Protein AF-A0A167J9E0-F1 (afdb_monomer_lite)

InterPro domains:
  IPR036678 MutS, connector domain superfamily [G3DSA:3.30.420.110] (1-124)

Organism: Sceloporus poinsettii (NCBI:txid59770)

Structure (mmCIF, N/CA/C/O backbone):
data_AF-A0A167J9E0-F1
#
_entry.id   AF-A0A167J9E0-F1
#
loop_
_atom_site.group_PDB
_atom_site.id
_atom_site.type_symbol
_atom_site.label_atom_id
_atom_site.label_alt_id
_atom_site.label_comp_id
_atom_site.label_asym_id
_atom_site.label_entity_id
_atom_site.label_seq_id
_atom_site.pdbx_PDB_ins_code
_atom_site.Cartn_x
_atom_site.Cartn_y
_atom_site.Cartn_z
_atom_site.occupancy
_atom_site.B_iso_or_equiv
_atom_site.auth_seq_id
_atom_site.auth_comp_id
_atom_site.auth_asym_id
_atom_site.auth_atom_id
_atom_site.pdbx_PDB_model_num
ATOM 1 N N . ASP A 1 1 ? 17.807 -2.787 1.761 1.00 89.50 1 ASP A N 1
ATOM 2 C CA . ASP A 1 1 ? 19.170 -2.916 1.190 1.00 89.50 1 ASP A CA 1
ATOM 3 C C . ASP A 1 1 ? 19.190 -2.257 -0.185 1.00 89.50 1 ASP A C 1
ATOM 5 O O . ASP A 1 1 ? 18.130 -2.053 -0.761 1.00 89.50 1 ASP A O 1
ATOM 9 N N . ARG A 1 2 ? 20.372 -1.929 -0.717 1.00 89.69 2 ARG A N 1
ATOM 10 C CA . ARG A 1 2 ? 20.522 -1.251 -2.021 1.00 89.69 2 ARG A CA 1
ATOM 11 C C . ARG A 1 2 ? 19.997 -2.041 -3.231 1.00 89.69 2 ARG A C 1
ATOM 13 O O . ARG A 1 2 ? 19.902 -1.484 -4.315 1.00 89.69 2 ARG A O 1
ATOM 20 N N . HIS A 1 3 ? 19.692 -3.330 -3.068 1.00 91.12 3 HIS A N 1
ATOM 21 C CA . HIS A 1 3 ? 19.172 -4.194 -4.131 1.00 91.12 3 HIS A CA 1
ATOM 22 C C . HIS A 1 3 ? 17.679 -4.515 -3.963 1.00 91.12 3 HIS A C 1
ATOM 24 O O . HIS A 1 3 ? 17.124 -5.276 -4.764 1.00 91.12 3 HIS A O 1
ATOM 30 N N . SER A 1 4 ? 17.035 -3.928 -2.948 1.00 93.50 4 SER A N 1
ATOM 31 C CA . SER A 1 4 ? 15.639 -4.161 -2.578 1.00 93.50 4 SER A CA 1
ATOM 32 C C . SER A 1 4 ? 15.325 -5.648 -2.374 1.00 93.50 4 SER A C 1
ATOM 34 O O . SER A 1 4 ? 14.272 -6.121 -2.798 1.00 93.50 4 SER A O 1
ATOM 36 N N . SER A 1 5 ? 16.232 -6.405 -1.745 1.00 96.12 5 SER A N 1
ATOM 37 C CA . SER A 1 5 ? 16.099 -7.857 -1.573 1.00 96.12 5 SER A CA 1
ATOM 38 C C . SER A 1 5 ? 14.796 -8.237 -0.871 1.00 96.12 5 SER A C 1
ATOM 40 O O . SER A 1 5 ? 14.071 -9.088 -1.372 1.00 96.12 5 SER A O 1
ATOM 42 N N . ARG A 1 6 ? 14.420 -7.527 0.201 1.00 97.06 6 ARG A N 1
ATOM 43 C CA . ARG A 1 6 ? 13.148 -7.757 0.914 1.00 97.06 6 ARG A CA 1
ATOM 44 C C . ARG A 1 6 ? 11.920 -7.543 0.026 1.00 97.06 6 ARG A C 1
ATOM 46 O O . ARG A 1 6 ? 10.986 -8.334 0.075 1.00 97.06 6 ARG A O 1
ATOM 53 N N . PHE A 1 7 ? 11.934 -6.503 -0.807 1.00 95.38 7 PHE A N 1
ATOM 54 C CA . PHE A 1 7 ? 10.845 -6.237 -1.748 1.00 95.38 7 PHE A CA 1
ATOM 55 C C . PHE A 1 7 ? 10.764 -7.325 -2.824 1.00 95.38 7 PHE A C 1
ATOM 57 O O . PHE A 1 7 ? 9.685 -7.821 -3.121 1.00 95.38 7 PHE A O 1
ATOM 64 N N . ARG A 1 8 ? 11.909 -7.773 -3.352 1.00 95.25 8 ARG A N 1
ATOM 65 C CA . ARG A 1 8 ? 11.963 -8.896 -4.301 1.00 95.25 8 ARG A CA 1
ATOM 66 C C . ARG A 1 8 ? 11.419 -10.184 -3.688 1.00 95.25 8 ARG A C 1
ATOM 68 O O . ARG A 1 8 ? 10.649 -10.874 -4.345 1.00 95.25 8 ARG A O 1
ATOM 75 N N . THR A 1 9 ? 11.777 -10.485 -2.438 1.00 96.31 9 THR A N 1
ATOM 76 C CA . THR A 1 9 ? 11.229 -11.632 -1.702 1.00 96.31 9 THR A CA 1
ATOM 77 C C . THR A 1 9 ? 9.714 -11.520 -1.558 1.00 96.31 9 THR A C 1
ATOM 79 O O . THR A 1 9 ? 9.018 -12.491 -1.832 1.00 96.31 9 THR A O 1
ATOM 82 N N . LEU A 1 10 ? 9.186 -10.341 -1.212 1.00 95.94 10 LEU A N 1
ATOM 83 C CA . LEU A 1 10 ? 7.739 -10.123 -1.119 1.00 95.94 10 LEU A CA 1
ATOM 84 C C . LEU A 1 10 ? 7.026 -10.443 -2.442 1.00 95.94 10 LEU A C 1
ATOM 86 O O . LEU A 1 10 ? 6.057 -11.197 -2.430 1.00 95.94 10 LEU A O 1
ATOM 90 N N . LEU A 1 11 ? 7.532 -9.925 -3.569 1.00 93.19 11 LEU A N 1
ATOM 91 C CA . LEU A 1 11 ? 6.956 -10.162 -4.901 1.00 93.19 11 LEU A CA 1
ATOM 92 C C . LEU A 1 11 ? 7.072 -11.627 -5.354 1.00 93.19 11 LEU A C 1
ATOM 94 O O . LEU A 1 11 ? 6.212 -12.118 -6.081 1.00 93.19 11 LEU A O 1
ATOM 98 N N . ALA A 1 12 ? 8.130 -12.327 -4.943 1.00 92.75 12 ALA A N 1
ATOM 99 C CA . ALA A 1 12 ? 8.310 -13.742 -5.257 1.00 92.75 12 ALA A CA 1
ATOM 100 C C . ALA A 1 12 ? 7.352 -14.639 -4.456 1.00 92.75 12 ALA A C 1
ATOM 102 O O . ALA A 1 12 ? 6.831 -15.605 -5.001 1.00 92.75 12 ALA A O 1
ATOM 103 N N . HIS A 1 13 ? 7.106 -14.318 -3.181 1.00 96.19 13 HIS A N 1
ATOM 104 C CA . HIS A 1 13 ? 6.177 -15.074 -2.334 1.00 96.19 13 HIS A CA 1
ATOM 105 C C . HIS A 1 13 ? 4.708 -14.753 -2.630 1.00 96.19 13 HIS A C 1
ATOM 107 O O . HIS A 1 13 ? 3.860 -15.633 -2.535 1.00 96.19 13 HIS A O 1
ATOM 113 N N . ASN A 1 14 ? 4.411 -13.501 -2.977 1.00 94.12 14 ASN A N 1
ATOM 114 C CA . ASN A 1 14 ? 3.067 -13.021 -3.280 1.00 94.12 14 ASN A CA 1
ATOM 115 C C . ASN A 1 14 ? 3.115 -12.286 -4.619 1.00 94.12 14 ASN A C 1
ATOM 117 O O . ASN A 1 14 ? 3.256 -11.065 -4.652 1.00 94.12 14 ASN A O 1
ATOM 121 N N . THR A 1 15 ? 3.063 -13.033 -5.724 1.00 93.25 15 THR A N 1
ATOM 122 C CA . THR A 1 15 ? 3.180 -12.469 -7.076 1.00 93.25 15 THR A CA 1
ATOM 123 C C . THR A 1 15 ? 1.932 -11.659 -7.432 1.00 93.25 15 THR A C 1
ATOM 125 O O . THR A 1 15 ? 0.869 -12.248 -7.636 1.00 93.25 15 THR A O 1
ATOM 128 N N . PRO A 1 16 ? 2.017 -10.317 -7.513 1.00 94.50 16 PRO A N 1
ATOM 129 C CA . PRO A 1 16 ? 0.839 -9.494 -7.722 1.00 94.50 16 PRO A CA 1
ATOM 130 C C . PRO A 1 16 ? 0.489 -9.412 -9.210 1.00 94.50 16 PRO A C 1
ATOM 132 O O . PRO A 1 16 ? 1.352 -9.178 -10.057 1.00 94.50 16 PRO A O 1
ATOM 135 N N . VAL A 1 17 ? -0.798 -9.516 -9.532 1.00 95.75 17 VAL A N 1
ATOM 136 C CA . VAL A 1 17 ? -1.316 -9.257 -10.891 1.00 95.75 17 VAL A CA 1
ATOM 137 C C . VAL A 1 17 ? -1.558 -7.766 -11.156 1.00 95.75 17 VAL A C 1
ATOM 139 O O . VAL A 1 17 ? -1.597 -7.337 -12.308 1.00 95.75 17 VAL A O 1
ATOM 142 N N . GLN A 1 18 ? -1.643 -6.959 -10.094 1.00 96.38 18 GLN A N 1
ATOM 143 C CA . GLN A 1 18 ? -1.784 -5.507 -10.148 1.00 96.38 18 GLN A CA 1
ATOM 144 C C . GLN A 1 18 ? -0.969 -4.842 -9.031 1.00 96.38 18 GLN A C 1
ATOM 146 O O . GLN A 1 18 ? -0.959 -5.319 -7.898 1.00 96.38 18 GLN A O 1
ATOM 151 N N . ILE A 1 19 ? -0.295 -3.734 -9.345 1.00 96.44 19 ILE A N 1
ATOM 152 C CA . ILE A 1 19 ? 0.439 -2.901 -8.389 1.00 96.44 19 ILE A CA 1
ATOM 153 C C . ILE A 1 19 ? -0.085 -1.472 -8.472 1.00 96.44 19 ILE A C 1
ATOM 155 O O . ILE A 1 19 ? -0.095 -0.859 -9.541 1.00 96.44 19 ILE A O 1
ATOM 159 N N . LEU A 1 20 ? -0.454 -0.930 -7.316 1.00 97.75 20 LEU A N 1
ATOM 160 C CA . LEU A 1 20 ? -0.823 0.467 -7.140 1.00 97.75 20 LEU A CA 1
ATOM 161 C C . LEU A 1 20 ? 0.350 1.220 -6.502 1.00 97.75 20 LEU A C 1
ATOM 163 O O . LEU A 1 20 ? 0.972 0.720 -5.564 1.00 97.75 20 LEU A O 1
ATOM 167 N N . PHE A 1 21 ? 0.657 2.421 -6.981 1.00 97.06 21 PHE A N 1
ATOM 168 C CA . PHE A 1 21 ? 1.732 3.240 -6.418 1.00 97.06 21 PHE A CA 1
ATOM 169 C C . PHE A 1 21 ? 1.449 4.734 -6.564 1.00 97.06 21 PHE A C 1
ATOM 171 O O . PHE A 1 21 ? 0.721 5.163 -7.456 1.00 97.06 21 PHE A O 1
ATOM 178 N N . GLU A 1 22 ? 2.059 5.544 -5.704 1.00 97.75 22 GLU A N 1
ATOM 179 C CA . GLU A 1 22 ? 2.015 6.999 -5.824 1.00 97.75 22 GLU A CA 1
ATOM 180 C C . GLU A 1 22 ? 2.900 7.461 -6.985 1.00 97.75 22 GLU A C 1
ATOM 182 O O . GLU A 1 22 ? 4.089 7.136 -7.062 1.00 97.75 22 GLU A O 1
ATOM 187 N N . ARG A 1 23 ? 2.335 8.232 -7.914 1.00 95.88 23 ARG A N 1
ATOM 188 C CA . ARG A 1 23 ? 3.068 8.728 -9.077 1.00 95.88 23 ARG A CA 1
ATOM 189 C C . ARG A 1 23 ? 4.243 9.603 -8.632 1.00 95.88 23 ARG A C 1
ATOM 191 O O . ARG A 1 23 ? 4.051 10.626 -7.992 1.00 95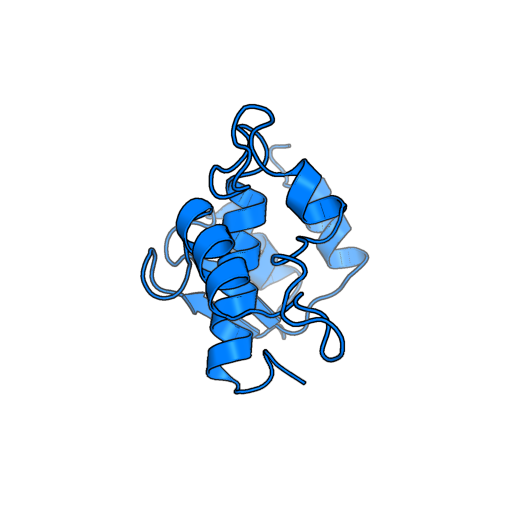.88 23 ARG A O 1
ATOM 198 N N . GLY A 1 24 ? 5.449 9.214 -9.041 1.00 93.88 24 GLY A N 1
ATOM 199 C CA . GLY A 1 24 ? 6.689 9.919 -8.701 1.00 93.88 24 GLY A CA 1
ATOM 200 C C . GLY A 1 24 ? 7.381 9.423 -7.428 1.00 93.88 24 GLY A C 1
ATOM 201 O O . GLY A 1 24 ? 8.520 9.810 -7.201 1.00 93.88 24 GLY A O 1
ATOM 202 N N . ASN A 1 25 ? 6.756 8.534 -6.648 1.00 96.06 25 ASN A N 1
ATOM 203 C CA . ASN A 1 25 ? 7.341 8.026 -5.404 1.00 96.06 25 ASN A CA 1
ATOM 204 C C . ASN A 1 25 ? 8.334 6.853 -5.599 1.00 96.06 25 ASN A C 1
ATOM 206 O O . ASN A 1 25 ? 9.409 6.885 -4.999 1.00 96.06 25 ASN A O 1
ATOM 210 N N . PRO A 1 26 ? 8.063 5.814 -6.428 1.00 95.00 26 PRO A N 1
ATOM 211 C CA . PRO A 1 26 ? 9.009 4.710 -6.592 1.00 95.00 26 PRO A CA 1
ATOM 212 C C . PRO A 1 26 ? 10.334 5.159 -7.218 1.00 95.00 26 PRO A C 1
ATOM 214 O O . PRO A 1 26 ? 10.335 5.782 -8.285 1.00 95.00 26 PRO A O 1
ATOM 217 N N . SER A 1 27 ? 11.454 4.749 -6.611 1.00 95.25 27 SER A N 1
ATOM 218 C CA . SER A 1 27 ? 12.801 4.985 -7.151 1.00 95.25 27 SER A CA 1
ATOM 219 C C . SER A 1 27 ? 13.000 4.325 -8.520 1.00 95.25 27 SER A C 1
ATOM 221 O O . SER A 1 27 ? 12.291 3.377 -8.878 1.00 95.25 27 SER A O 1
ATOM 223 N N . ALA A 1 28 ? 14.014 4.763 -9.272 1.00 93.62 28 ALA A N 1
ATOM 224 C CA . ALA A 1 28 ? 14.354 4.177 -10.570 1.00 93.62 28 ALA A CA 1
ATOM 225 C C . ALA A 1 28 ? 14.618 2.660 -10.475 1.00 93.62 28 ALA A C 1
ATOM 227 O O . ALA A 1 28 ? 14.180 1.885 -11.327 1.00 93.62 28 ALA A O 1
ATOM 228 N N . GLU A 1 29 ? 15.273 2.215 -9.402 1.00 93.19 29 GLU A N 1
ATOM 229 C CA . GLU A 1 29 ? 15.538 0.804 -9.118 1.00 93.19 29 GLU A CA 1
ATOM 230 C C . GLU A 1 29 ? 14.241 0.040 -8.862 1.00 93.19 29 GLU A C 1
ATOM 232 O O . GLU A 1 29 ? 14.049 -1.046 -9.407 1.00 93.19 29 GLU A O 1
ATOM 237 N N . THR A 1 30 ? 13.326 0.611 -8.075 1.00 94.25 30 THR A N 1
ATOM 238 C CA . THR A 1 30 ? 12.028 -0.008 -7.770 1.00 94.25 30 THR A CA 1
ATOM 239 C C . THR A 1 30 ? 11.180 -0.137 -9.033 1.00 94.25 30 THR A C 1
ATOM 241 O O . THR A 1 30 ? 10.622 -1.201 -9.300 1.00 94.25 30 THR A O 1
ATOM 244 N N . GLN A 1 31 ? 11.154 0.901 -9.874 1.00 93.38 31 GLN A N 1
ATOM 245 C CA . GLN A 1 31 ? 10.483 0.857 -11.175 1.00 93.38 31 GLN A CA 1
ATOM 246 C C . GLN A 1 31 ? 11.091 -0.199 -12.101 1.00 93.38 31 GLN A C 1
ATOM 248 O O . GLN A 1 31 ? 10.355 -0.915 -12.782 1.00 93.38 31 GLN A O 1
ATOM 253 N N . LYS A 1 32 ? 12.423 -0.339 -12.112 1.00 93.38 32 LYS A N 1
ATOM 254 C CA . LYS A 1 32 ? 13.103 -1.392 -12.874 1.00 93.38 32 LYS A CA 1
ATOM 255 C C . LYS A 1 32 ? 12.690 -2.777 -12.384 1.00 93.38 32 LYS A C 1
ATOM 257 O O . LYS A 1 32 ? 12.402 -3.629 -13.215 1.00 93.38 32 LYS A O 1
ATOM 262 N N . ILE A 1 33 ? 12.611 -2.984 -11.067 1.00 93.50 33 ILE A N 1
ATOM 263 C CA . ILE A 1 33 ? 12.166 -4.249 -10.467 1.00 93.50 33 ILE A CA 1
ATOM 264 C C . ILE A 1 33 ? 10.740 -4.591 -10.903 1.00 93.50 33 ILE A C 1
ATOM 266 O O . ILE A 1 33 ? 10.522 -5.698 -11.393 1.00 93.50 33 ILE A O 1
ATOM 270 N N . MET A 1 34 ? 9.801 -3.646 -10.780 1.00 91.31 34 MET A N 1
ATOM 271 C CA . MET A 1 34 ? 8.403 -3.852 -11.179 1.00 91.31 34 MET A CA 1
ATOM 272 C C . MET A 1 34 ? 8.282 -4.183 -12.669 1.00 91.31 34 MET A C 1
ATOM 274 O O . MET A 1 34 ? 7.579 -5.114 -13.035 1.00 91.31 34 MET A O 1
ATOM 278 N N . LYS A 1 35 ? 9.019 -3.483 -13.540 1.00 88.75 35 LYS A N 1
ATOM 279 C CA . LYS A 1 35 ? 8.996 -3.744 -14.989 1.00 88.75 35 LYS A CA 1
ATOM 280 C C . LYS A 1 35 ? 9.678 -5.059 -15.380 1.00 88.75 35 LYS A C 1
ATOM 282 O O . LYS A 1 35 ? 9.250 -5.692 -16.336 1.00 88.75 35 LYS A O 1
ATOM 287 N N . SER A 1 36 ? 10.747 -5.458 -14.684 1.00 88.75 36 SER A N 1
ATOM 288 C CA . SER A 1 36 ? 11.545 -6.631 -15.066 1.00 88.75 36 SER A CA 1
ATOM 289 C C . SER A 1 36 ? 11.021 -7.945 -14.499 1.00 88.75 36 SER A C 1
ATOM 291 O O . S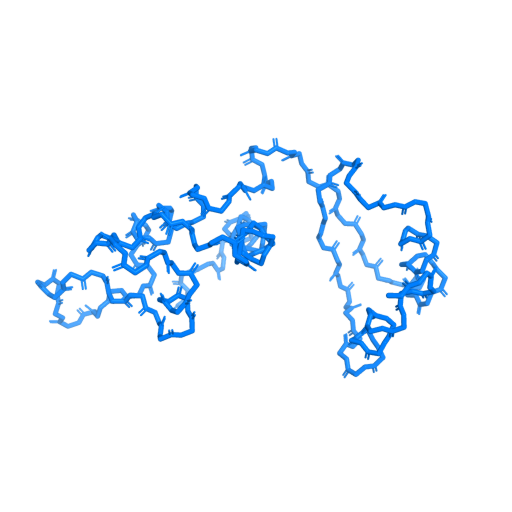ER A 1 36 ? 11.050 -8.953 -15.192 1.00 88.75 36 SER A O 1
ATOM 293 N N . LEU A 1 37 ? 10.615 -7.962 -13.223 1.00 83.94 37 LEU A N 1
ATOM 294 C CA . LEU A 1 37 ? 10.189 -9.198 -12.555 1.00 83.94 37 LEU A CA 1
ATOM 295 C C . LEU A 1 37 ? 8.730 -9.540 -12.850 1.00 83.94 37 LEU A C 1
ATOM 297 O O . LEU A 1 37 ? 8.334 -10.690 -12.704 1.00 83.94 37 LEU A O 1
ATOM 301 N N . LEU A 1 38 ? 7.939 -8.538 -13.228 1.00 84.56 38 LEU A N 1
ATOM 302 C CA . LEU A 1 38 ? 6.489 -8.622 -13.315 1.00 84.56 38 LEU A CA 1
ATOM 303 C C . LEU A 1 38 ? 5.987 -7.980 -14.623 1.00 84.56 38 LEU A C 1
ATOM 305 O O . LEU A 1 38 ? 5.229 -7.010 -14.592 1.00 84.56 38 LEU A O 1
ATOM 309 N N . PRO A 1 39 ? 6.421 -8.481 -15.798 1.00 82.25 39 PRO A N 1
ATOM 310 C CA . PRO A 1 39 ? 6.140 -7.840 -17.085 1.00 82.25 39 PRO A CA 1
ATOM 311 C C . PRO A 1 39 ? 4.646 -7.810 -17.441 1.00 82.25 39 PRO A C 1
ATOM 313 O O . PRO A 1 39 ? 4.217 -6.942 -18.195 1.00 82.25 39 PRO A O 1
ATOM 316 N N . SER A 1 40 ? 3.856 -8.738 -16.898 1.00 88.50 40 SER A N 1
ATOM 317 C CA . SER A 1 40 ? 2.409 -8.844 -17.137 1.00 88.50 40 SER A CA 1
ATOM 318 C C . SER A 1 40 ? 1.556 -8.158 -16.066 1.00 88.50 40 SER A C 1
ATOM 320 O O . SER A 1 40 ? 0.333 -8.177 -16.162 1.00 88.50 40 SER A O 1
ATOM 322 N N . THR A 1 41 ? 2.175 -7.575 -15.039 1.00 93.38 41 THR A N 1
ATOM 323 C CA . THR A 1 41 ? 1.457 -6.950 -13.926 1.00 93.38 41 THR A CA 1
ATOM 324 C C . THR A 1 41 ? 0.981 -5.558 -14.311 1.00 93.38 41 THR A C 1
ATOM 326 O O . THR A 1 41 ? 1.760 -4.721 -14.775 1.00 93.38 41 THR A O 1
ATOM 329 N N . VAL A 1 42 ? -0.302 -5.290 -14.075 1.00 95.19 42 VAL A N 1
ATOM 330 C CA . VAL A 1 42 ? -0.904 -3.974 -14.311 1.00 95.19 42 VAL A CA 1
ATOM 331 C C . VAL A 1 42 ? -0.324 -2.973 -13.310 1.00 95.19 42 VAL A C 1
ATOM 333 O O . VAL A 1 42 ? -0.347 -3.213 -12.105 1.00 95.19 42 VAL A O 1
ATOM 336 N N . GLN A 1 43 ? 0.206 -1.853 -13.798 1.00 94.69 43 GLN A N 1
ATOM 337 C CA . GLN A 1 43 ? 0.837 -0.817 -12.975 1.00 94.69 43 GLN A CA 1
ATOM 338 C C . GLN A 1 43 ? -0.002 0.462 -12.996 1.00 94.69 43 GLN A C 1
ATOM 340 O O . GLN A 1 43 ? -0.127 1.105 -14.036 1.00 94.69 43 GLN A O 1
ATOM 345 N N . GLU A 1 44 ? -0.535 0.851 -11.840 1.00 95.94 44 GLU A N 1
ATOM 346 C CA . GLU A 1 44 ? -1.439 1.995 -11.687 1.00 95.94 44 GLU A CA 1
ATOM 347 C C . GLU A 1 44 ? -0.786 3.100 -10.855 1.00 95.94 44 GLU A C 1
ATOM 349 O O . GLU A 1 44 ? -0.627 2.990 -9.636 1.00 95.94 44 GLU A O 1
ATOM 354 N N . GLY A 1 45 ? -0.401 4.184 -11.531 1.00 96.56 45 GLY A N 1
ATOM 355 C CA . GLY A 1 45 ? 0.201 5.357 -10.901 1.00 96.56 45 GLY A CA 1
ATOM 356 C C . GLY A 1 45 ? -0.855 6.367 -10.457 1.00 96.56 45 GLY A C 1
ATOM 357 O O . GLY A 1 45 ? -1.335 7.154 -11.284 1.00 96.56 45 GLY A O 1
ATOM 358 N N . LEU A 1 46 ? -1.155 6.375 -9.160 1.00 97.56 46 LEU A N 1
ATOM 359 C CA . LEU A 1 46 ? -2.158 7.219 -8.517 1.00 97.56 46 LEU A CA 1
ATOM 360 C C . LEU A 1 46 ? -1.617 8.607 -8.154 1.00 97.56 46 LEU A C 1
ATOM 362 O O . LEU A 1 46 ? -0.448 8.773 -7.806 1.00 97.56 46 LEU A O 1
ATOM 366 N N . THR A 1 47 ? -2.482 9.617 -8.207 1.00 97.81 47 THR A N 1
ATOM 367 C CA . THR A 1 47 ? -2.147 10.990 -7.810 1.00 97.81 47 THR A CA 1
ATOM 368 C C . THR A 1 47 ? -1.993 11.112 -6.291 1.00 97.81 47 THR A C 1
ATOM 370 O O . THR A 1 47 ? -2.899 10.747 -5.538 1.00 97.81 47 THR A O 1
ATOM 373 N N . ALA A 1 48 ? -0.866 11.675 -5.848 1.00 96.81 48 ALA A N 1
ATOM 374 C CA . ALA A 1 48 ? -0.567 11.949 -4.445 1.00 96.81 48 ALA A CA 1
ATOM 375 C C . ALA A 1 48 ? -1.669 12.776 -3.756 1.00 96.81 48 ALA A C 1
ATOM 377 O O . ALA A 1 48 ? -2.193 13.740 -4.320 1.00 96.81 48 ALA A O 1
ATOM 378 N N . GLY A 1 49 ? -2.043 12.391 -2.537 1.00 93.94 49 GLY A N 1
ATOM 379 C CA . GLY A 1 49 ? -3.030 13.065 -1.687 1.00 93.94 49 GLY A CA 1
ATOM 380 C C . GLY A 1 49 ? -4.494 12.832 -2.081 1.00 93.94 49 GLY A C 1
ATOM 381 O O . GLY A 1 49 ? -5.339 12.560 -1.218 1.00 93.94 49 GLY A O 1
ATOM 382 N N . SER A 1 50 ? -4.829 12.911 -3.372 1.00 95.81 50 SER A N 1
ATOM 383 C CA . SER A 1 50 ? -6.207 12.731 -3.852 1.00 95.81 50 SER A CA 1
ATOM 384 C C . SER A 1 50 ? -6.587 11.258 -4.012 1.00 95.81 50 SER A C 1
ATOM 386 O O . SER A 1 50 ? -7.649 10.860 -3.530 1.00 95.81 50 SER A O 1
ATOM 388 N N . GLN A 1 51 ? -5.711 10.456 -4.620 1.00 97.19 51 GLN A N 1
ATOM 389 C CA . GLN A 1 51 ? -5.922 9.031 -4.901 1.00 97.19 51 GLN A CA 1
ATOM 390 C C . GLN A 1 51 ? -5.017 8.141 -4.041 1.00 97.19 51 GLN A C 1
ATOM 392 O O . GLN A 1 51 ? -5.463 7.133 -3.508 1.00 97.19 51 GLN A O 1
ATOM 397 N N . PHE A 1 52 ? -3.756 8.537 -3.864 1.00 98.00 52 PHE A N 1
ATOM 398 C CA . PHE A 1 52 ? -2.834 7.904 -2.926 1.00 98.00 52 PHE A CA 1
ATOM 399 C C . PHE A 1 52 ? -2.844 8.704 -1.622 1.00 98.00 52 PHE A C 1
ATOM 401 O O . PHE A 1 52 ? -2.238 9.773 -1.530 1.00 98.00 52 PHE A O 1
ATOM 408 N N . TRP A 1 53 ? -3.641 8.265 -0.654 1.00 98.06 53 TRP A N 1
ATOM 409 C CA . TRP A 1 53 ? -3.872 9.019 0.577 1.00 98.06 53 TRP A CA 1
ATOM 410 C C . TRP A 1 53 ? -2.695 8.918 1.539 1.00 98.06 53 TRP A C 1
ATOM 412 O O . TRP A 1 53 ? -2.050 7.883 1.619 1.00 98.06 53 TRP A O 1
ATOM 422 N N . ASN A 1 54 ? -2.463 9.982 2.309 1.00 96.94 54 ASN A N 1
ATOM 423 C CA . ASN A 1 54 ? -1.540 9.916 3.436 1.00 96.94 54 ASN A CA 1
ATOM 424 C C . ASN A 1 54 ? -2.155 9.129 4.607 1.00 96.94 54 ASN A C 1
ATOM 426 O O . ASN A 1 54 ? -3.366 8.913 4.669 1.00 96.94 54 ASN A O 1
ATOM 430 N N . ALA A 1 55 ? -1.313 8.742 5.563 1.00 96.44 55 ALA A N 1
ATOM 431 C CA . ALA A 1 55 ? -1.704 7.893 6.683 1.00 96.44 55 ALA A CA 1
ATOM 432 C C . ALA A 1 55 ? -2.873 8.456 7.516 1.00 96.44 55 ALA A C 1
ATOM 434 O O . ALA A 1 55 ? -3.823 7.729 7.801 1.00 96.44 55 ALA A O 1
ATOM 435 N N . SER A 1 56 ? -2.848 9.749 7.859 1.00 94.75 56 SER A N 1
ATOM 436 C CA . SER A 1 56 ? -3.923 10.384 8.637 1.00 94.75 56 SER A CA 1
ATOM 437 C C . SER A 1 56 ? -5.259 10.378 7.890 1.00 94.75 56 SER A C 1
ATOM 439 O O . SER A 1 56 ? -6.298 10.088 8.482 1.00 94.75 56 SER A O 1
ATOM 441 N N . LYS A 1 57 ? -5.249 10.658 6.578 1.00 96.88 57 LYS A N 1
ATOM 442 C CA . LYS A 1 57 ? -6.455 10.578 5.745 1.00 96.88 57 LYS A CA 1
ATOM 443 C C . LYS A 1 57 ? -6.969 9.143 5.668 1.00 96.88 57 LYS A C 1
ATOM 445 O O . LYS A 1 57 ? -8.173 8.954 5.786 1.00 96.88 57 LYS A O 1
ATOM 450 N N . THR A 1 58 ? -6.087 8.149 5.544 1.00 97.06 58 THR A N 1
ATOM 451 C CA . THR A 1 58 ? -6.482 6.734 5.574 1.00 97.06 58 THR A CA 1
ATOM 452 C C . THR A 1 58 ? -7.225 6.387 6.859 1.00 97.06 58 THR A C 1
ATOM 454 O O . THR A 1 58 ? -8.339 5.878 6.784 1.00 97.06 58 THR A O 1
ATOM 457 N N . LEU A 1 59 ? -6.648 6.684 8.029 1.00 94.88 59 LEU A N 1
ATOM 458 C CA . LEU A 1 59 ? -7.266 6.373 9.325 1.00 94.88 59 LEU A CA 1
ATOM 459 C C . LEU A 1 59 ? -8.626 7.056 9.478 1.00 94.88 59 LEU A C 1
ATOM 461 O O . LEU A 1 59 ? -9.613 6.408 9.825 1.00 94.88 59 LEU A O 1
ATOM 465 N N . LYS A 1 60 ? -8.692 8.346 9.133 1.00 94.44 60 LYS A N 1
ATOM 466 C CA . LYS A 1 60 ? -9.937 9.113 9.150 1.00 94.44 60 LYS A CA 1
ATOM 467 C C . LYS A 1 60 ? -11.007 8.473 8.262 1.00 94.44 60 LYS A C 1
ATOM 469 O O . LYS A 1 60 ? -12.113 8.227 8.731 1.00 94.44 60 LYS A O 1
ATOM 474 N N . THR A 1 61 ? -10.670 8.138 7.016 1.00 94.94 61 THR A N 1
ATOM 475 C CA . THR A 1 61 ? -11.611 7.501 6.087 1.00 94.94 61 THR A CA 1
ATOM 476 C C . THR A 1 61 ? -12.039 6.111 6.560 1.00 94.94 61 THR A C 1
ATOM 478 O O . THR A 1 61 ? -13.207 5.773 6.415 1.00 94.94 61 THR A O 1
ATOM 481 N N . LEU A 1 62 ? -11.153 5.312 7.164 1.00 93.38 62 LEU A N 1
ATOM 482 C CA . LEU A 1 62 ? -11.527 3.994 7.692 1.00 93.38 62 LEU A CA 1
ATOM 483 C C . LEU A 1 62 ? -12.610 4.083 8.779 1.00 93.38 62 LEU A C 1
ATOM 485 O O . LEU A 1 62 ? -13.514 3.247 8.814 1.00 93.38 62 LEU A O 1
ATOM 489 N N . ILE A 1 63 ? -12.519 5.095 9.645 1.00 89.94 63 ILE A N 1
ATOM 490 C CA . ILE A 1 63 ? -13.484 5.335 10.723 1.00 89.94 63 ILE A CA 1
ATOM 491 C C . ILE A 1 63 ? -14.787 5.926 10.171 1.00 89.94 63 ILE A C 1
ATOM 493 O O . ILE A 1 63 ? -15.862 5.425 10.497 1.00 89.94 63 ILE A O 1
ATOM 497 N N . GLU A 1 64 ? -14.700 6.954 9.319 1.00 91.31 64 GLU A N 1
ATOM 498 C CA . GLU A 1 64 ? -15.865 7.642 8.738 1.00 91.31 64 GLU A CA 1
ATOM 499 C C . GLU A 1 64 ? -16.718 6.723 7.859 1.00 91.31 64 GLU A C 1
ATOM 501 O O . GLU A 1 64 ? -17.943 6.798 7.882 1.00 91.31 64 GLU A O 1
ATOM 506 N N . GLU A 1 65 ? -16.084 5.831 7.098 1.00 91.44 65 GLU A N 1
ATOM 507 C CA . GLU A 1 65 ? -16.791 4.885 6.233 1.00 91.44 65 GLU A CA 1
ATOM 508 C C . GLU A 1 65 ? -17.395 3.706 7.001 1.00 91.44 65 GLU A C 1
ATOM 510 O O . GLU A 1 65 ? -18.191 2.956 6.428 1.00 91.44 65 GLU A O 1
ATOM 515 N N . GLY A 1 66 ? -17.036 3.544 8.278 1.00 89.38 66 GLY A N 1
ATOM 516 C CA . GLY A 1 66 ? -17.612 2.537 9.160 1.00 89.38 66 GLY A CA 1
ATOM 517 C C . GLY A 1 66 ? -17.308 1.094 8.758 1.00 89.38 66 GLY A C 1
ATOM 518 O O . GLY A 1 66 ? -18.080 0.213 9.120 1.00 89.38 66 GLY A O 1
ATOM 519 N N . TYR A 1 67 ? -16.203 0.825 8.044 1.00 90.31 67 TYR A N 1
ATOM 520 C CA . TYR A 1 67 ? -15.873 -0.526 7.546 1.00 90.31 67 TYR A CA 1
ATOM 521 C C . TYR A 1 67 ? -15.810 -1.596 8.648 1.00 90.31 67 TYR A C 1
ATOM 523 O O . TYR A 1 67 ? -16.042 -2.769 8.382 1.00 90.31 67 TYR A O 1
ATOM 531 N N . PHE A 1 68 ? -15.479 -1.194 9.878 1.00 87.38 68 PHE A N 1
ATOM 532 C CA . PHE A 1 68 ? -15.296 -2.088 11.026 1.00 87.38 68 PHE A CA 1
ATOM 533 C C . PHE A 1 68 ? -16.338 -1.866 12.133 1.00 87.38 68 PHE A C 1
ATOM 535 O O . PHE A 1 68 ? -16.076 -2.164 13.296 1.00 87.38 68 PHE A O 1
ATOM 542 N N . GLN A 1 69 ? -17.490 -1.271 11.811 1.00 83.75 69 GLN A N 1
ATOM 543 C CA . GLN A 1 69 ? -18.604 -1.180 12.756 1.00 83.75 69 GLN A CA 1
ATOM 544 C C . GLN A 1 69 ? -19.413 -2.481 12.731 1.00 83.75 69 GLN A C 1
ATOM 546 O O . GLN A 1 69 ? -19.741 -2.994 11.659 1.00 83.75 69 GLN A O 1
ATOM 551 N N . ASP A 1 70 ? -19.760 -3.002 13.909 1.00 68.56 70 ASP A N 1
ATOM 552 C CA . ASP A 1 70 ? -20.624 -4.176 14.012 1.00 68.56 70 ASP A CA 1
ATOM 553 C C . ASP A 1 70 ? -22.037 -3.842 13.522 1.00 68.56 70 ASP A C 1
ATOM 555 O O . ASP A 1 70 ? -22.681 -2.910 14.010 1.00 68.56 70 ASP A O 1
ATOM 559 N N . LYS A 1 71 ? -22.553 -4.651 12.586 1.00 64.75 71 LYS A N 1
ATOM 560 C CA . LYS A 1 71 ? -23.909 -4.492 12.028 1.00 64.75 71 LYS A CA 1
ATOM 561 C C . LYS A 1 71 ? -25.011 -4.623 13.097 1.00 64.75 71 LYS A C 1
ATOM 563 O O . LYS A 1 71 ? -26.094 -4.084 12.902 1.00 64.75 71 LYS A O 1
ATOM 568 N N . GLU A 1 72 ? -24.741 -5.304 14.214 1.00 59.41 72 GLU A N 1
ATOM 569 C CA . GLU A 1 72 ? -25.699 -5.508 15.317 1.00 59.41 72 GLU A CA 1
ATOM 570 C C . GLU A 1 72 ? -25.585 -4.482 16.4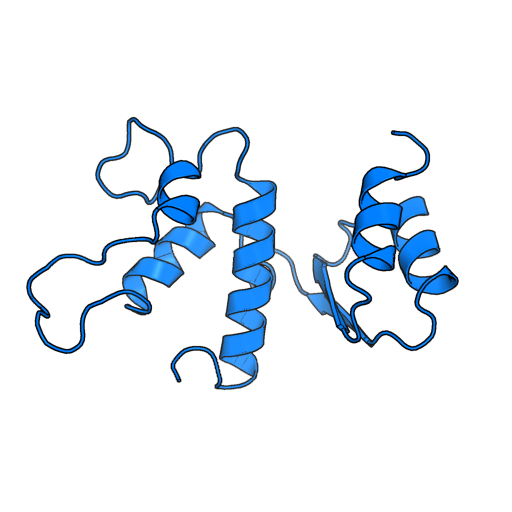57 1.00 59.41 72 GLU A C 1
ATOM 572 O O . GLU A 1 72 ? -26.550 -4.287 17.191 1.00 59.41 72 GLU A O 1
ATOM 577 N N . ASN A 1 73 ? -24.447 -3.796 16.610 1.00 55.25 73 ASN A N 1
ATOM 578 C CA . ASN A 1 73 ? -24.201 -2.864 17.715 1.00 55.25 73 ASN A CA 1
ATOM 579 C C . ASN A 1 73 ? -23.641 -1.535 17.200 1.00 55.25 73 ASN A C 1
ATOM 581 O O . ASN A 1 73 ? -22.482 -1.186 17.408 1.00 55.25 73 ASN A O 1
ATOM 585 N N . SER A 1 74 ? -24.509 -0.722 16.600 1.00 56.59 74 SER A N 1
ATOM 586 C CA . SER A 1 74 ? -24.162 0.622 16.105 1.00 56.59 74 SER A CA 1
ATOM 587 C C . SER A 1 74 ? -23.702 1.603 17.202 1.00 56.59 74 SER A C 1
ATOM 589 O O . SER A 1 74 ? -23.249 2.700 16.891 1.00 56.59 74 SER A O 1
ATOM 591 N N . ASN A 1 75 ? -23.816 1.221 18.481 1.00 54.06 75 ASN A N 1
ATOM 592 C CA . ASN A 1 75 ? -23.403 2.022 19.637 1.00 54.06 75 ASN A CA 1
ATOM 593 C C . ASN A 1 75 ? -21.992 1.690 20.155 1.00 54.06 75 ASN A C 1
ATOM 595 O O . ASN A 1 75 ? -21.460 2.448 20.967 1.00 54.06 75 ASN A O 1
ATOM 599 N N . SER A 1 76 ? -21.367 0.590 19.717 1.00 56.78 76 SER A N 1
ATOM 600 C CA . SER A 1 76 ? -19.941 0.371 19.975 1.00 56.78 76 SER A CA 1
ATOM 601 C C . SER A 1 76 ? -19.151 1.158 18.935 1.00 56.78 76 SER A C 1
ATOM 603 O O . SER A 1 76 ? -19.251 0.872 17.744 1.00 56.78 76 SER A O 1
ATOM 605 N N . GLY A 1 77 ? -18.411 2.185 19.365 1.00 60.25 77 GLY A N 1
ATOM 606 C CA . GLY A 1 77 ? -17.594 3.007 18.467 1.00 60.25 77 GLY A CA 1
ATOM 607 C C . GLY A 1 77 ? -16.702 2.154 17.557 1.00 60.25 77 GLY A C 1
ATOM 608 O O . GLY A 1 77 ? -16.300 1.060 17.945 1.00 60.25 77 GLY A O 1
ATOM 609 N N . ALA A 1 78 ? -16.410 2.643 16.348 1.00 66.00 78 ALA A N 1
ATOM 610 C CA . ALA A 1 78 ? -15.676 1.891 15.329 1.00 66.00 78 ALA A CA 1
ATOM 611 C C . ALA A 1 78 ? -14.367 1.303 15.890 1.00 66.00 78 ALA A C 1
ATOM 613 O O . ALA A 1 78 ? -13.429 2.027 16.233 1.00 66.00 78 ALA A O 1
ATOM 614 N N . VAL A 1 79 ? -14.304 -0.025 15.991 1.00 78.06 79 VAL A N 1
ATOM 615 C CA . VAL A 1 79 ? -13.153 -0.736 16.548 1.00 78.06 79 VAL A CA 1
ATOM 616 C C . VAL A 1 79 ? -12.212 -1.065 15.396 1.00 78.06 79 VAL A C 1
ATOM 618 O O . VAL A 1 79 ? -12.427 -2.022 14.659 1.00 78.06 79 VAL A O 1
ATOM 621 N N . LEU A 1 80 ? -11.138 -0.283 15.237 1.00 86.38 80 LEU A N 1
ATOM 622 C CA . LEU A 1 80 ? -10.083 -0.635 14.283 1.00 86.38 80 LEU A CA 1
ATOM 623 C C . LEU A 1 80 ? -9.517 -2.033 14.611 1.00 86.38 80 LEU A C 1
ATOM 625 O O . LEU A 1 80 ? -9.266 -2.308 15.796 1.00 86.38 80 LEU A O 1
ATOM 629 N N . PRO A 1 81 ? -9.261 -2.885 13.597 1.00 90.19 81 PRO A N 1
ATOM 630 C CA . PRO A 1 81 ? -8.615 -4.178 13.782 1.00 90.19 81 PRO A CA 1
ATOM 631 C C . PRO A 1 81 ? -7.299 -4.056 14.566 1.00 90.19 81 PRO A C 1
ATOM 633 O O . PRO A 1 81 ? -6.587 -3.063 14.384 1.00 90.19 81 PRO A O 1
ATOM 636 N N . PRO A 1 82 ? -6.913 -5.061 15.380 1.00 89.56 82 PRO A N 1
ATOM 637 C CA . PRO A 1 82 ? -5.746 -4.969 16.263 1.00 89.56 82 PRO A CA 1
ATOM 638 C C . PRO A 1 82 ? -4.451 -4.552 15.556 1.00 89.56 82 PRO A C 1
ATOM 640 O O . PRO A 1 82 ? -3.687 -3.756 16.093 1.00 89.56 82 PRO A O 1
ATOM 643 N N . VAL A 1 83 ? -4.233 -5.032 14.327 1.00 93.25 83 VAL A N 1
ATOM 644 C CA . VAL A 1 83 ? -3.054 -4.676 13.523 1.00 93.25 83 VAL A CA 1
ATOM 645 C C . VAL A 1 83 ? -3.064 -3.191 13.163 1.00 93.25 83 VAL A C 1
ATOM 647 O O . VAL A 1 83 ? -2.076 -2.508 13.406 1.00 93.25 83 VAL A O 1
ATOM 650 N N . ILE A 1 84 ? -4.183 -2.659 12.663 1.00 92.56 84 ILE A N 1
ATOM 65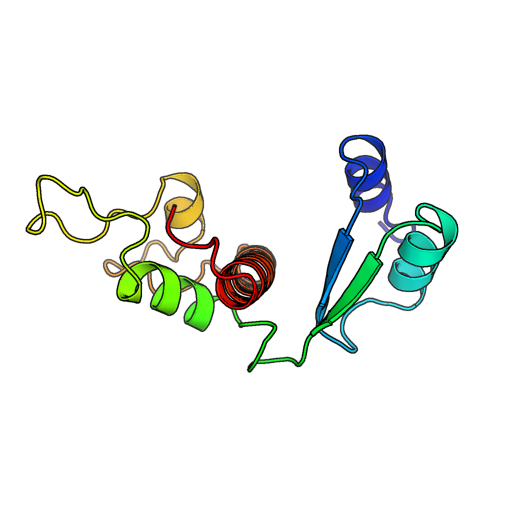1 C CA . ILE A 1 84 ? -4.297 -1.235 12.310 1.00 92.56 84 ILE A CA 1
ATOM 652 C C . ILE A 1 84 ? -4.209 -0.367 13.569 1.00 92.56 84 ILE A C 1
ATOM 654 O O . ILE A 1 84 ? -3.546 0.663 13.552 1.00 92.56 84 ILE A O 1
ATOM 658 N N . ARG A 1 85 ? -4.794 -0.806 14.689 1.00 90.62 85 ARG A N 1
ATOM 659 C CA . ARG A 1 85 ? -4.659 -0.117 15.979 1.00 90.62 85 ARG A CA 1
ATOM 660 C C . ARG A 1 85 ? -3.208 -0.064 16.460 1.00 90.62 85 ARG A C 1
ATOM 662 O O . ARG A 1 85 ? -2.770 0.964 16.948 1.00 90.62 85 ARG A O 1
ATOM 669 N N . SER A 1 86 ? -2.435 -1.136 16.286 1.00 92.12 86 SER A N 1
ATOM 670 C CA . SER A 1 86 ? -1.005 -1.129 16.637 1.00 92.12 86 SER A CA 1
ATOM 671 C C . SER A 1 86 ? -0.165 -0.180 15.768 1.00 92.12 86 SER A C 1
ATOM 673 O O . SER A 1 86 ? 0.985 0.103 16.087 1.00 92.12 86 SER A O 1
ATOM 675 N N . MET A 1 87 ? -0.737 0.314 14.664 1.00 94.69 87 MET A N 1
ATOM 676 C CA . MET A 1 87 ? -0.106 1.262 13.751 1.00 94.69 87 MET A CA 1
ATOM 677 C C . MET A 1 87 ? -0.454 2.726 14.059 1.00 94.69 87 MET A C 1
ATOM 679 O O . MET A 1 87 ? 0.070 3.607 13.376 1.00 94.69 87 MET A O 1
ATOM 683 N N . THR A 1 88 ? -1.315 3.003 15.044 1.00 92.75 88 THR A N 1
ATOM 684 C CA . THR A 1 88 ? -1.651 4.364 15.498 1.00 92.75 88 THR A CA 1
ATOM 685 C C . THR A 1 88 ? -0.769 4.787 16.673 1.00 92.75 88 THR A C 1
ATOM 687 O O . THR A 1 88 ? -0.174 3.947 17.345 1.00 92.75 88 THR A O 1
ATOM 690 N N . ALA A 1 89 ? -0.675 6.088 16.938 1.00 90.81 89 ALA A N 1
ATOM 691 C CA . ALA A 1 89 ? 0.053 6.606 18.092 1.00 90.81 89 ALA A CA 1
ATOM 692 C C . ALA A 1 89 ? -0.623 6.185 19.410 1.00 90.81 89 ALA A C 1
ATOM 694 O O . ALA A 1 89 ? -1.838 6.301 19.552 1.00 90.81 89 ALA A O 1
ATOM 695 N N . GLU A 1 90 ? 0.165 5.738 20.394 1.00 80.69 90 GLU A N 1
ATOM 696 C CA . GLU A 1 90 ? -0.344 5.291 21.706 1.00 80.69 90 GLU A CA 1
ATOM 697 C C . GLU A 1 90 ? -1.020 6.416 22.505 1.00 80.69 90 GLU A C 1
ATOM 699 O O . GLU A 1 90 ? -1.893 6.164 23.333 1.00 80.69 90 GLU A O 1
ATOM 704 N N . SER A 1 91 ? -0.619 7.664 22.254 1.00 76.69 91 SER A N 1
ATOM 705 C CA . SER A 1 91 ? -1.155 8.857 22.911 1.00 76.69 91 SER A CA 1
ATOM 706 C C . SER A 1 91 ? -2.526 9.290 22.383 1.00 76.69 91 SER A C 1
ATOM 708 O O . SER A 1 91 ? -3.160 10.147 23.000 1.00 76.69 91 SER A O 1
ATOM 710 N N . ASP A 1 92 ? -2.990 8.726 21.264 1.00 76.94 92 ASP A N 1
ATOM 711 C CA . ASP A 1 92 ? -4.231 9.123 20.605 1.00 76.94 92 ASP A CA 1
ATOM 712 C C . ASP A 1 92 ? -5.361 8.119 20.869 1.00 76.94 92 ASP A C 1
ATOM 714 O O . ASP A 1 92 ? -5.458 7.066 20.236 1.00 76.94 92 ASP A O 1
ATOM 718 N N . SER A 1 93 ? -6.268 8.480 21.778 1.00 74.06 93 SER A N 1
ATOM 719 C CA . SER A 1 93 ? -7.447 7.674 22.112 1.00 74.06 93 SER A CA 1
ATOM 720 C C . SER A 1 93 ? -8.459 7.552 20.968 1.00 74.06 93 SER A C 1
ATOM 722 O O . SER A 1 93 ? -9.302 6.655 21.009 1.00 74.06 93 SER A O 1
ATOM 724 N N . LEU A 1 94 ? -8.385 8.420 19.950 1.00 77.50 94 LEU A N 1
ATOM 725 C CA . LEU A 1 94 ? -9.253 8.378 18.770 1.00 77.50 94 LEU A CA 1
ATOM 726 C C . LEU A 1 94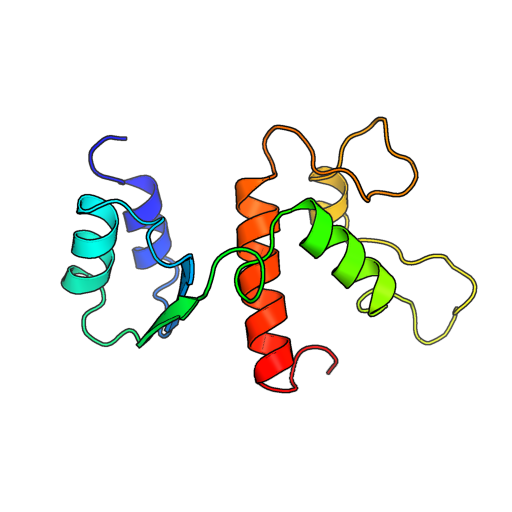 ? -8.679 7.509 17.643 1.00 77.50 94 LEU A C 1
ATOM 728 O O . LEU A 1 94 ? -9.407 7.183 16.707 1.00 77.50 94 LEU A O 1
ATOM 732 N N . GLY A 1 95 ? -7.396 7.129 17.711 1.00 80.56 95 GLY A N 1
ATOM 733 C CA . GLY A 1 95 ? -6.738 6.311 16.687 1.00 80.56 95 GLY A CA 1
ATOM 734 C C . GLY A 1 95 ? -6.656 6.983 15.310 1.00 80.56 95 GLY A C 1
ATOM 735 O O . GLY A 1 95 ? -6.653 6.300 14.287 1.00 80.56 95 GLY A O 1
ATOM 736 N N . LEU A 1 96 ? -6.625 8.318 15.266 1.00 84.31 96 LEU A N 1
ATOM 737 C CA . LEU A 1 96 ? -6.562 9.118 14.036 1.00 84.31 96 LEU A CA 1
ATOM 738 C C . LEU A 1 96 ? -5.133 9.532 13.671 1.00 84.31 96 LEU A C 1
ATOM 740 O O . LEU A 1 96 ? -4.865 9.951 12.542 1.00 84.31 96 LEU A O 1
ATOM 744 N N . THR A 1 97 ? -4.218 9.406 14.623 1.00 92.06 97 THR A N 1
ATOM 745 C CA . THR A 1 97 ? -2.817 9.772 14.490 1.00 92.06 97 THR A CA 1
ATOM 746 C C . THR A 1 97 ? -2.005 8.532 14.119 1.00 92.06 97 THR A C 1
ATOM 748 O O . THR A 1 97 ? -1.981 7.564 14.884 1.00 92.06 97 THR A O 1
ATOM 751 N N . PRO A 1 98 ? -1.332 8.524 12.957 1.00 93.44 98 PRO A N 1
ATOM 752 C CA . PRO A 1 98 ? -0.396 7.466 12.593 1.00 93.44 98 PRO A CA 1
ATOM 753 C C . PRO A 1 98 ? 0.740 7.349 13.615 1.00 93.44 98 PRO A C 1
ATOM 755 O O . PRO A 1 98 ? 1.233 8.357 14.114 1.00 93.44 98 PRO A O 1
ATOM 758 N N . GLY A 1 99 ? 1.186 6.129 13.904 1.00 94.25 99 GLY A N 1
ATOM 759 C CA . GLY A 1 99 ? 2.431 5.907 14.635 1.00 94.25 99 GLY A CA 1
ATOM 760 C C . GLY A 1 99 ? 3.650 6.208 13.757 1.00 94.25 99 GLY A C 1
ATOM 761 O O . GLY A 1 99 ? 3.614 5.978 12.546 1.00 94.25 99 GLY A O 1
ATOM 762 N N . GLU A 1 100 ? 4.746 6.660 14.372 1.00 89.81 100 GLU A N 1
ATOM 763 C CA . GLU A 1 100 ? 5.948 7.169 13.680 1.00 89.81 100 GLU A CA 1
ATOM 764 C C . GLU A 1 100 ? 6.522 6.199 12.626 1.00 89.81 100 GLU A C 1
ATOM 766 O O . GLU A 1 100 ? 6.953 6.612 11.554 1.00 89.81 100 GLU A O 1
ATOM 771 N N . ASN A 1 101 ? 6.481 4.886 12.886 1.00 93.88 101 ASN A N 1
ATOM 772 C CA . ASN A 1 101 ? 7.031 3.859 11.986 1.00 93.88 101 ASN A CA 1
ATOM 773 C C . ASN A 1 101 ? 5.994 3.225 11.040 1.00 93.88 101 ASN A C 1
ATOM 775 O O . ASN A 1 101 ? 6.310 2.281 10.313 1.00 93.88 101 ASN A O 1
ATOM 779 N N . SER A 1 102 ? 4.760 3.727 11.046 1.00 95.94 102 SER A N 1
ATOM 780 C CA . SER A 1 102 ? 3.617 3.111 10.362 1.00 95.94 102 SER A CA 1
ATOM 781 C C . SER A 1 102 ? 3.042 3.965 9.234 1.00 95.94 102 SER A C 1
ATOM 783 O O . SER A 1 102 ? 2.166 3.501 8.501 1.00 95.94 102 SER A O 1
ATOM 785 N N . GLU A 1 103 ? 3.546 5.188 9.046 1.00 96.12 103 GLU A N 1
ATOM 786 C CA . GLU A 1 103 ? 3.026 6.136 8.058 1.00 96.12 103 GLU A CA 1
ATOM 787 C C . GLU A 1 103 ? 3.019 5.573 6.633 1.00 96.12 103 GLU A C 1
ATOM 789 O O . GLU A 1 103 ? 2.001 5.633 5.944 1.00 96.12 103 GLU A O 1
ATOM 794 N N . LEU A 1 104 ? 4.124 4.965 6.190 1.00 97.06 104 LEU A N 1
ATOM 795 C CA . LEU A 1 104 ? 4.225 4.409 4.835 1.00 97.06 104 LEU A CA 1
ATOM 796 C C . LEU A 1 104 ? 3.227 3.269 4.605 1.00 97.06 104 LEU A C 1
ATOM 798 O O . LEU A 1 104 ? 2.635 3.170 3.532 1.00 97.06 104 LEU A O 1
ATOM 802 N N . ALA A 1 105 ? 3.021 2.423 5.613 1.00 97.81 105 ALA A N 1
ATOM 803 C CA . ALA A 1 105 ? 2.111 1.290 5.521 1.00 97.81 105 ALA A CA 1
ATOM 804 C C . ALA A 1 105 ? 0.640 1.738 5.531 1.00 97.81 105 ALA A C 1
ATOM 806 O O . ALA A 1 105 ? -0.151 1.252 4.725 1.00 97.81 105 ALA A O 1
ATOM 807 N N . LEU A 1 106 ? 0.278 2.714 6.370 1.00 97.88 106 LEU A N 1
ATOM 808 C CA . LEU A 1 106 ? -1.063 3.313 6.378 1.00 97.88 106 LEU A CA 1
ATOM 809 C C . LEU A 1 106 ? -1.346 4.123 5.103 1.00 97.88 106 LEU A C 1
ATOM 811 O O . LEU A 1 106 ? -2.470 4.127 4.605 1.00 97.88 106 LEU A O 1
ATOM 815 N N . SER A 1 107 ? -0.333 4.778 4.540 1.00 97.88 107 SER A N 1
ATOM 816 C CA . SER A 1 107 ? -0.427 5.459 3.244 1.00 97.88 107 SER A CA 1
ATOM 817 C C . SER A 1 107 ? -0.673 4.453 2.104 1.00 97.88 107 SER A C 1
ATOM 819 O O . SER A 1 107 ? -1.619 4.588 1.325 1.00 97.88 107 SER A O 1
ATOM 821 N N . ALA A 1 108 ? 0.090 3.352 2.077 1.00 98.06 108 ALA A N 1
ATOM 822 C CA . ALA A 1 108 ? -0.124 2.254 1.133 1.00 98.06 108 ALA A CA 1
ATOM 823 C C . ALA A 1 108 ? -1.514 1.604 1.283 1.00 98.06 108 ALA A C 1
ATOM 825 O O . ALA A 1 108 ? -2.163 1.312 0.280 1.00 98.06 108 ALA A O 1
ATOM 826 N N . LEU A 1 109 ? -2.011 1.438 2.514 1.00 98.00 109 LEU A N 1
ATOM 827 C CA . LEU A 1 109 ? -3.377 0.971 2.760 1.00 98.00 109 LEU A CA 1
ATOM 828 C C . LEU A 1 109 ? -4.420 1.950 2.203 1.00 98.00 109 LEU A C 1
ATOM 830 O O . LEU A 1 109 ? -5.390 1.514 1.590 1.00 98.00 109 LEU A O 1
ATOM 834 N N . GLY A 1 110 ? -4.211 3.259 2.360 1.00 97.81 110 GLY A N 1
ATOM 835 C CA . GLY A 1 110 ? -5.105 4.288 1.819 1.00 97.81 110 GLY A CA 1
ATOM 836 C C . GLY A 1 110 ? -5.266 4.205 0.308 1.00 97.81 110 GLY A C 1
ATOM 837 O O . GLY A 1 110 ? -6.374 4.310 -0.206 1.00 97.81 110 GLY A O 1
ATOM 838 N N . CYS A 1 111 ? -4.171 3.939 -0.399 1.00 97.38 111 CYS A N 1
ATOM 839 C CA . CYS A 1 111 ? -4.181 3.657 -1.831 1.00 97.38 111 CYS A CA 1
ATOM 840 C C . CYS A 1 111 ? -5.030 2.421 -2.185 1.00 97.38 111 CYS A C 1
ATOM 842 O O . CYS A 1 111 ? -5.868 2.488 -3.089 1.00 97.38 111 CYS A O 1
ATOM 844 N N . CYS A 1 112 ? -4.861 1.313 -1.455 1.00 97.88 112 CYS A N 1
ATOM 845 C CA . CYS A 1 112 ? -5.676 0.112 -1.651 1.00 97.88 112 CYS A CA 1
ATOM 846 C C . CYS A 1 112 ? -7.165 0.406 -1.424 1.00 97.88 112 CYS A C 1
ATOM 848 O O . CYS A 1 112 ? -7.985 0.088 -2.281 1.00 97.88 112 CYS A O 1
ATO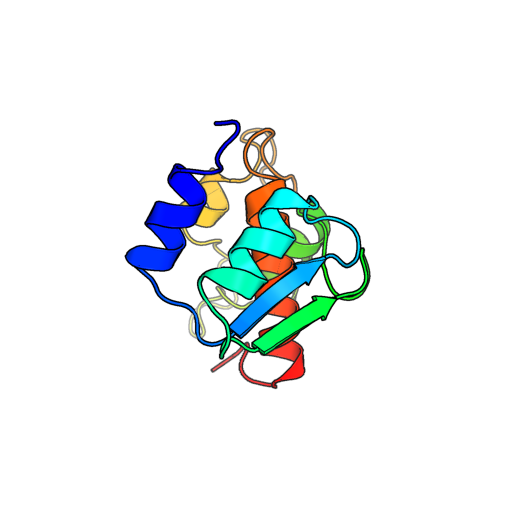M 850 N N . VAL A 1 113 ? -7.511 1.068 -0.315 1.00 97.75 113 VAL A N 1
ATOM 851 C CA . VAL A 1 113 ? -8.900 1.432 0.016 1.00 97.75 113 VAL A CA 1
ATOM 852 C C . VAL A 1 113 ? -9.493 2.354 -1.047 1.00 97.75 113 VAL A C 1
ATOM 854 O O . VAL A 1 113 ? -10.604 2.113 -1.511 1.00 97.75 113 VAL A O 1
ATOM 857 N N . PHE A 1 114 ? -8.752 3.371 -1.495 1.00 98.00 114 PHE A N 1
ATOM 858 C CA . PHE A 1 114 ? -9.187 4.246 -2.582 1.00 98.00 114 PHE A CA 1
ATOM 859 C C . PHE A 1 114 ? -9.527 3.455 -3.850 1.00 98.00 114 PHE A C 1
ATOM 861 O O . PHE A 1 114 ? -10.561 3.702 -4.472 1.00 98.00 114 PHE A O 1
ATOM 868 N N . TYR A 1 115 ? -8.667 2.513 -4.246 1.00 97.94 115 TYR A N 1
ATOM 869 C CA . TYR A 1 115 ? -8.874 1.748 -5.472 1.00 97.94 115 TYR A CA 1
ATOM 870 C C . TYR A 1 115 ? -10.051 0.774 -5.343 1.00 97.94 115 TYR A C 1
ATOM 872 O O . TYR A 1 115 ? -10.875 0.705 -6.251 1.00 97.94 115 TYR A O 1
ATOM 880 N N . LEU A 1 116 ? -10.201 0.103 -4.196 1.00 97.81 116 LEU A N 1
ATOM 881 C CA . LEU A 1 116 ? -11.369 -0.740 -3.907 1.00 97.81 116 LEU A CA 1
ATOM 882 C C . LEU A 1 116 ? -12.671 0.071 -3.940 1.00 97.81 116 LEU A C 1
ATOM 884 O O . LEU A 1 116 ? -13.641 -0.354 -4.565 1.00 97.81 116 LEU A O 1
ATOM 888 N N . LYS A 1 117 ? -12.662 1.280 -3.367 1.00 96.62 117 LYS A N 1
ATOM 889 C CA . LYS A 1 117 ? -13.796 2.213 -3.406 1.00 96.62 117 LYS A CA 1
ATOM 890 C C . LYS A 1 117 ? -14.115 2.670 -4.829 1.00 96.62 117 LYS A C 1
ATOM 892 O O . LYS A 1 117 ? -15.277 2.726 -5.219 1.00 96.62 117 LYS A O 1
ATOM 897 N N . LYS A 1 118 ? -13.091 2.946 -5.645 1.00 96.62 118 LYS A N 1
ATOM 898 C CA . LYS A 1 118 ? -13.249 3.246 -7.081 1.00 96.62 118 LYS A CA 1
ATOM 899 C C . LYS A 1 118 ? -13.882 2.072 -7.841 1.00 96.62 118 LYS A C 1
ATOM 901 O O . LYS A 1 118 ? -14.628 2.303 -8.789 1.00 96.62 118 LYS A O 1
ATOM 906 N N . CYS A 1 119 ? -13.590 0.841 -7.428 1.00 96.75 119 CYS A N 1
ATOM 907 C CA . CYS A 1 119 ? -14.167 -0.385 -7.976 1.00 96.75 119 CYS A CA 1
ATOM 908 C C . CYS A 1 119 ? -15.520 -0.773 -7.351 1.00 96.75 119 CYS A C 1
ATOM 910 O O . CYS A 1 119 ? -16.124 -1.728 -7.828 1.00 96.75 119 CYS A O 1
ATOM 912 N N . ILE A 1 120 ? -16.014 -0.029 -6.352 1.00 96.06 120 ILE A N 1
ATOM 913 C CA . ILE A 1 120 ? -17.294 -0.271 -5.661 1.00 96.06 120 ILE A CA 1
ATOM 914 C C . ILE A 1 120 ? -17.325 -1.654 -4.975 1.00 96.06 120 ILE A C 1
ATOM 916 O O . ILE A 1 120 ? -18.327 -2.362 -5.000 1.00 96.06 120 ILE A O 1
ATOM 920 N N . ILE A 1 121 ? -16.200 -2.056 -4.380 1.00 96.19 121 ILE A N 1
ATOM 921 C CA . ILE A 1 121 ? -16.047 -3.338 -3.664 1.00 96.19 121 ILE A CA 1
ATOM 922 C C . ILE A 1 121 ? -15.395 -3.156 -2.284 1.00 96.19 121 ILE A C 1
ATOM 924 O O . ILE A 1 121 ? -14.809 -4.077 -1.730 1.00 96.19 121 ILE A O 1
ATOM 928 N N . ASP A 1 122 ? -15.447 -1.946 -1.728 1.00 93.94 122 ASP A N 1
ATOM 929 C CA . ASP A 1 122 ? -14.877 -1.616 -0.420 1.00 93.94 122 ASP A CA 1
ATOM 930 C C . ASP A 1 122 ? -15.759 -2.041 0.772 1.00 93.94 122 ASP A C 1
ATOM 932 O O . ASP A 1 122 ? -15.251 -2.114 1.889 1.00 93.94 122 ASP A O 1
ATOM 936 N N . LYS A 1 123 ? -17.055 -2.325 0.562 1.00 87.88 123 LYS A N 1
ATOM 937 C CA . LYS A 1 123 ? -18.051 -2.591 1.629 1.00 87.88 123 LYS A CA 1
ATOM 938 C C . LYS A 1 123 ? -18.906 -3.848 1.419 1.00 87.88 123 LYS A C 1
ATOM 940 O O . LYS A 1 123 ? -20.116 -3.798 1.636 1.00 87.88 123 LYS A O 1
ATOM 945 N N . GLU A 1 124 ? -18.307 -4.942 0.966 1.00 60.38 124 GLU A N 1
ATOM 946 C CA . GLU A 1 124 ? -19.034 -6.209 0.759 1.00 60.38 124 GLU A CA 1
ATOM 947 C C . GLU A 1 124 ? -19.663 -6.780 2.052 1.00 60.38 124 GLU A C 1
ATOM 949 O O . GLU A 1 124 ? -19.033 -6.698 3.134 1.00 60.38 124 GLU A O 1
#

Foldseek 3Di:
DVQPVVVLVVCVVPVALEDEDAAPPDDPNRVCCCCPVNVNHHYHHDHPCPQQNWLLVLQVCCQVVLLQPDPVCNPPRRDDDPVLLVQADPPDPSSSHGDPVNGVVSSSVSNVLSVCVVVVNNRD

Sequence (124 aa):
DRHSSRFRTLLAHNTPVQILFERGNPSAETQKIMKSLLPSTVQEGLTAGSQFWNASKTLKTLIEEGYFQDKENSNSGAVLPPVIRSMTAESDSLGLTPGENSELALSALGCCVFYLKKCIIDKE

Secondary structure (DSSP, 8-state):
-TT-HHHHHHHHHS--SEEEEETT-S-HHHHHHHHHH-TTSEEEEEPBTTTB--HHHHHHHHHHTTTT--TT-TTS-----HHHHTTB-TT-TTS-SBPTTTHHHHHHHHHHHHHHHHTT-S--

pLDDT: mean 90.32, std 10.33, range [54.06, 98.06]

Radius of gyration: 16.26 Å; chains: 1; bounding box: 46×28×40 Å